Protein AF-A0A7S0EWQ9-F1 (afdb_monomer_lite)

Secondary structure (DSSP, 8-state):
------------------------------------------HHHHHHHHHHHHHHT-TTSS-TTSHHHHHHHHHHHHHH--SHHHHHHHHHHHHHTS--SHHHHHHHHHHHHHHHHHHHHHHHHSSS-S-HHHHH-HHHHHHHHHHHHHHHHHHSPP------

pLDDT: mean 76.69, std 22.32, range [34.28, 96.44]

Sequence (164 aa):
MKLYLLACLIASASSETATEPTTTQAKLESGAKITKKASSMPKASNKLRMEMLKWFCAEGSGHDEDRPCKTFSYMQKRLKATDADAKKKLEEEHKATMPTDEAGKKQLGAETREGFLKMYKSFCAQTPPPNPAVCSDESLKKVFERFNQMHQSANKPSPIAPVL

Organism: NCBI:txid33657

Structure (mmCIF, N/CA/C/O backbone):
data_AF-A0A7S0EWQ9-F1
#
_entry.id   AF-A0A7S0EWQ9-F1
#
loop_
_atom_site.group_PDB
_atom_site.id
_atom_site.type_symbol
_atom_site.label_atom_id
_atom_site.label_alt_id
_atom_site.label_comp_id
_atom_site.label_asym_id
_atom_site.label_entity_id
_atom_site.label_seq_id
_atom_site.pdbx_PDB_ins_code
_atom_site.Cartn_x
_atom_site.Cartn_y
_atom_site.Cartn_z
_atom_site.occupancy
_atom_site.B_iso_or_equiv
_atom_site.auth_seq_id
_atom_site.auth_comp_id
_atom_site.auth_asym_id
_atom_site.auth_atom_id
_atom_site.pdbx_PDB_model_num
ATOM 1 N N . MET A 1 1 ? -15.263 38.929 36.268 1.00 37.00 1 MET A N 1
ATOM 2 C CA . MET A 1 1 ? -14.854 38.934 37.691 1.00 37.00 1 MET A CA 1
ATOM 3 C C . MET A 1 1 ? -14.355 37.523 37.992 1.00 37.00 1 MET A C 1
ATOM 5 O O . MET A 1 1 ? -15.157 36.617 37.891 1.00 37.00 1 MET A O 1
ATOM 9 N N . LYS A 1 2 ? -13.062 37.198 37.866 1.00 40.16 2 LYS A N 1
ATOM 10 C CA . LYS A 1 2 ? -11.893 37.480 38.726 1.00 40.16 2 LYS A CA 1
ATOM 11 C C . LYS A 1 2 ? -11.997 36.834 40.122 1.00 40.16 2 LYS A C 1
ATOM 13 O O . LYS A 1 2 ? -12.907 37.168 40.863 1.00 40.16 2 LYS A O 1
ATOM 18 N N . LEU A 1 3 ? -10.969 36.021 40.412 1.00 40.53 3 LEU A N 1
ATOM 19 C CA . LEU A 1 3 ? -10.552 35.358 41.660 1.00 40.53 3 LEU A CA 1
ATOM 20 C C . LEU A 1 3 ? -11.228 34.030 42.024 1.00 40.53 3 LEU A C 1
ATOM 22 O O . LEU A 1 3 ? -12.336 34.040 42.525 1.00 40.53 3 LEU A O 1
ATOM 26 N N . TYR A 1 4 ? -10.486 32.922 41.884 1.00 47.06 4 TYR A N 1
ATOM 27 C CA . TYR A 1 4 ? -9.974 32.186 43.050 1.00 47.06 4 TYR A CA 1
ATOM 28 C C . TYR A 1 4 ? -8.555 31.665 42.756 1.00 47.06 4 TYR A C 1
ATOM 30 O O . TYR A 1 4 ? -8.329 30.839 41.876 1.00 47.06 4 TYR A O 1
ATOM 38 N N . LEU A 1 5 ? -7.605 32.257 43.480 1.00 45.28 5 LEU A N 1
ATOM 39 C CA . LEU A 1 5 ? -6.202 31.887 43.652 1.00 45.28 5 LEU A CA 1
ATOM 40 C C . LEU A 1 5 ? -6.116 30.949 44.863 1.00 45.28 5 LEU A C 1
ATOM 42 O O . LEU A 1 5 ? -6.577 31.343 45.929 1.00 45.28 5 LEU A O 1
ATOM 46 N N . LEU A 1 6 ? -5.497 29.777 44.722 1.00 52.97 6 LEU A N 1
ATOM 47 C CA . LEU A 1 6 ? -4.880 29.003 45.817 1.00 52.97 6 LEU A CA 1
ATOM 48 C C . LEU A 1 6 ? -4.050 27.884 45.151 1.00 52.97 6 LEU A C 1
ATOM 50 O O . LEU A 1 6 ? -4.614 26.953 44.595 1.00 52.97 6 LEU A O 1
ATOM 54 N N . ALA A 1 7 ? -2.750 28.030 44.882 1.00 45.44 7 ALA A N 1
ATOM 55 C CA . ALA A 1 7 ? -1.617 28.124 45.808 1.00 45.44 7 ALA A CA 1
ATOM 56 C C . ALA A 1 7 ? -1.510 26.913 46.754 1.00 45.44 7 ALA A C 1
ATOM 58 O O . ALA A 1 7 ? -1.918 26.989 47.904 1.00 45.44 7 ALA A O 1
ATOM 59 N N . CYS A 1 8 ? -0.882 25.833 46.279 1.00 42.62 8 CYS A N 1
ATOM 60 C CA . CYS A 1 8 ? -0.177 24.883 47.141 1.00 42.62 8 CYS A CA 1
ATOM 61 C C . CYS A 1 8 ? 1.216 24.617 46.561 1.00 42.62 8 CYS A C 1
ATOM 63 O O . CYS A 1 8 ? 1.414 23.795 45.670 1.00 42.62 8 CYS A O 1
ATOM 65 N N . LEU A 1 9 ? 2.164 25.391 47.090 1.00 42.19 9 LEU A N 1
ATOM 66 C CA . LEU A 1 9 ? 3.586 25.092 47.154 1.00 42.19 9 LEU A CA 1
ATOM 67 C C . LEU A 1 9 ? 3.803 23.712 47.782 1.00 42.19 9 LEU A C 1
ATOM 69 O O . LEU A 1 9 ? 3.338 23.476 48.894 1.00 42.19 9 LEU A O 1
ATOM 73 N N . ILE A 1 10 ? 4.610 22.868 47.143 1.00 53.81 10 ILE A N 1
ATOM 74 C CA . ILE A 1 10 ? 5.440 21.918 47.885 1.00 53.81 10 ILE A CA 1
ATOM 75 C C . ILE A 1 10 ? 6.861 22.038 47.346 1.00 53.81 10 ILE A C 1
ATOM 77 O O . ILE A 1 10 ? 7.212 21.511 46.293 1.00 53.81 10 ILE A O 1
ATOM 81 N N . ALA A 1 11 ? 7.649 22.826 48.071 1.00 41.09 11 ALA A N 1
ATOM 82 C CA . ALA A 1 11 ? 9.095 22.806 48.022 1.00 41.09 11 ALA A CA 1
ATOM 83 C C . ALA A 1 11 ? 9.583 21.506 48.678 1.00 41.09 11 ALA A C 1
ATOM 85 O O . ALA A 1 11 ? 9.082 21.108 49.729 1.00 41.09 11 ALA A O 1
ATOM 86 N N . SER A 1 12 ? 10.570 20.846 48.086 1.00 48.28 12 SER A N 1
ATOM 87 C CA . SER A 1 12 ? 11.406 19.874 48.791 1.00 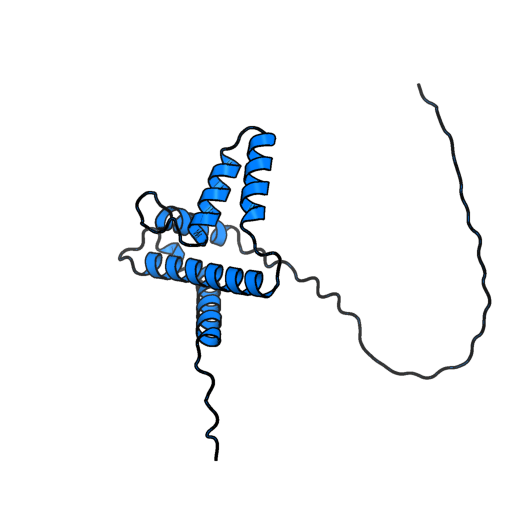48.28 12 SER A CA 1
ATOM 88 C C . SER A 1 12 ? 12.852 20.261 48.538 1.00 48.28 12 SER A C 1
ATOM 90 O O . SER A 1 12 ? 13.279 20.427 47.397 1.00 48.28 12 SER A O 1
ATOM 92 N N . ALA A 1 13 ? 13.517 20.544 49.651 1.00 44.41 13 ALA A N 1
ATOM 93 C CA . ALA A 1 13 ? 14.797 21.204 49.767 1.00 44.41 13 ALA A CA 1
ATOM 94 C C . ALA A 1 13 ? 15.983 20.270 49.481 1.00 44.41 13 ALA A C 1
ATOM 96 O O . ALA A 1 13 ? 15.879 19.046 49.538 1.00 44.41 13 ALA A O 1
ATOM 97 N N . SER A 1 14 ? 17.100 20.928 49.189 1.00 48.59 14 SER A N 1
ATOM 98 C CA . SER A 1 14 ? 18.434 20.443 48.859 1.00 48.59 14 SER A CA 1
ATOM 99 C C . SER A 1 14 ? 19.058 19.475 49.867 1.00 48.59 14 SER A C 1
ATOM 101 O O . SER A 1 14 ? 18.825 19.541 51.072 1.00 48.59 14 SER A O 1
ATOM 103 N N . SER A 1 15 ? 20.004 18.678 49.379 1.00 45.25 15 SER A N 1
ATOM 104 C CA . SER A 1 15 ? 21.225 18.373 50.126 1.00 45.25 15 SER A CA 1
ATOM 105 C C . SER A 1 15 ? 22.394 18.384 49.146 1.00 45.25 15 SER A C 1
ATOM 107 O O . SER A 1 15 ? 22.547 17.488 48.320 1.00 45.25 15 SER A O 1
ATOM 109 N N . GLU A 1 16 ? 23.165 19.465 49.212 1.00 46.16 16 GLU A N 1
ATOM 110 C CA . GLU A 1 16 ? 24.505 19.583 48.656 1.00 46.16 16 GLU A CA 1
ATOM 111 C C . GLU A 1 16 ? 25.474 18.940 49.652 1.00 46.16 16 GLU A C 1
ATOM 113 O O . GLU A 1 16 ? 25.492 19.330 50.817 1.00 46.16 16 GLU A O 1
ATOM 118 N N . THR A 1 17 ? 26.321 18.017 49.206 1.00 41.16 17 THR A N 1
ATOM 119 C CA . THR A 1 17 ? 27.652 17.847 49.797 1.00 41.16 17 THR A CA 1
ATOM 120 C C . THR A 1 17 ? 28.663 17.596 48.690 1.00 41.16 17 THR A C 1
ATOM 122 O O . THR A 1 17 ? 28.560 16.672 47.887 1.00 41.16 17 THR A O 1
ATOM 125 N N . ALA A 1 18 ? 29.627 18.509 48.645 1.00 40.69 18 ALA A N 1
ATOM 126 C CA . ALA A 1 18 ? 30.775 18.517 47.768 1.00 40.69 18 ALA A CA 1
ATOM 127 C C . ALA A 1 18 ? 31.766 17.404 48.130 1.00 40.69 18 ALA A C 1
ATOM 129 O O . ALA A 1 18 ? 32.033 17.156 49.306 1.00 40.69 18 ALA A O 1
ATOM 130 N N . THR A 1 19 ? 32.394 16.810 47.117 1.00 39.97 19 THR A N 1
ATOM 131 C CA . THR A 1 19 ? 33.782 16.334 47.204 1.00 39.97 19 THR A CA 1
ATOM 132 C C . THR A 1 19 ? 34.357 16.282 45.785 1.00 39.97 19 THR A C 1
ATOM 134 O O . THR A 1 19 ? 33.980 15.427 44.990 1.00 39.97 19 THR A O 1
ATOM 137 N N . GLU A 1 20 ? 35.246 17.217 45.442 1.00 43.00 20 GLU A N 1
ATOM 138 C CA . GLU A 1 20 ? 36.235 16.984 44.379 1.00 43.00 20 GLU A CA 1
ATOM 139 C C . GLU A 1 20 ? 37.254 15.948 44.886 1.00 43.00 20 GLU A C 1
ATOM 141 O O . GLU A 1 20 ? 37.561 15.932 46.083 1.00 43.00 20 GLU A O 1
ATOM 146 N N . PRO A 1 21 ? 37.780 15.072 44.012 1.00 43.69 21 PRO A N 1
ATOM 147 C CA . PRO A 1 21 ? 39.101 15.380 43.464 1.00 43.69 21 PRO A CA 1
ATOM 148 C C . PRO A 1 21 ? 39.314 14.971 41.991 1.00 43.69 21 PRO A C 1
ATOM 150 O O . PRO A 1 21 ? 38.901 13.909 41.537 1.00 43.69 21 PRO A O 1
ATOM 153 N N . THR A 1 22 ? 40.108 15.804 41.313 1.00 34.34 22 THR A N 1
ATOM 154 C CA . THR A 1 22 ? 41.184 15.425 40.379 1.00 34.34 22 THR A CA 1
ATOM 155 C C . THR A 1 22 ? 40.819 14.809 39.018 1.00 34.34 22 THR A C 1
ATOM 157 O O . THR A 1 22 ? 40.577 13.617 38.867 1.00 34.34 22 THR A O 1
ATOM 160 N N . THR A 1 23 ? 40.941 15.663 37.993 1.00 41.69 23 THR A N 1
ATOM 161 C CA . THR A 1 23 ? 41.616 15.443 36.697 1.00 41.69 23 THR A CA 1
ATOM 162 C C . THR A 1 23 ? 42.022 14.005 36.361 1.00 41.69 23 THR A C 1
ATOM 164 O O . THR A 1 23 ? 42.952 13.482 36.961 1.00 41.69 23 THR A O 1
ATOM 167 N N . THR A 1 24 ? 41.464 13.444 35.280 1.00 37.22 24 THR A N 1
ATOM 168 C CA . THR A 1 24 ? 42.217 12.951 34.103 1.00 37.22 24 THR A CA 1
ATOM 169 C C . THR A 1 24 ? 41.248 12.729 32.935 1.00 37.22 24 THR A C 1
ATOM 171 O O . THR A 1 24 ? 40.154 12.197 33.088 1.00 37.22 24 THR A O 1
ATOM 174 N N . GLN A 1 25 ? 41.658 13.191 31.756 1.00 42.59 25 GLN A N 1
ATOM 175 C CA . GLN A 1 25 ? 40.956 13.086 30.482 1.00 42.59 25 GLN A CA 1
ATOM 176 C C . GLN A 1 25 ? 40.800 11.633 29.998 1.00 42.59 25 GLN A C 1
ATOM 178 O O . GLN A 1 25 ? 41.780 10.899 29.936 1.00 42.59 25 GLN A O 1
ATOM 183 N N . ALA A 1 26 ? 39.607 11.288 29.512 1.00 39.50 26 ALA A N 1
ATOM 184 C CA . ALA A 1 26 ? 39.374 10.369 28.389 1.00 39.50 26 ALA A CA 1
ATOM 185 C C . ALA A 1 26 ? 37.927 10.597 27.908 1.00 39.50 26 ALA A C 1
ATOM 187 O O . ALA A 1 26 ? 36.969 10.271 28.596 1.00 39.50 26 ALA A O 1
ATOM 1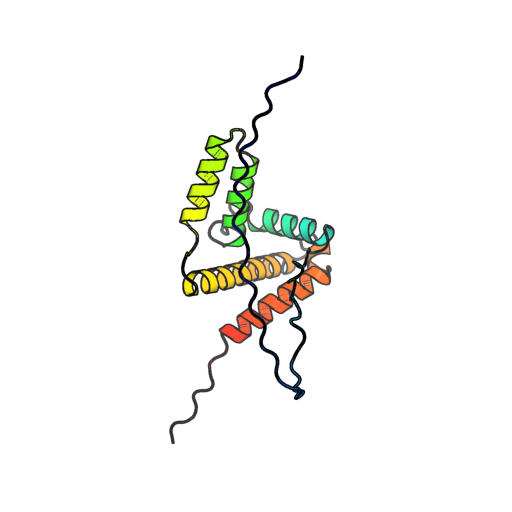88 N N . LYS A 1 27 ? 37.706 11.399 26.861 1.00 40.91 27 LYS A N 1
ATOM 189 C CA . LYS A 1 27 ? 37.483 10.910 25.490 1.00 40.91 27 LYS A CA 1
ATOM 190 C C . LYS A 1 27 ? 36.500 9.729 25.448 1.00 40.91 27 LYS A C 1
ATOM 192 O O . LYS A 1 27 ? 36.938 8.598 25.570 1.00 40.91 27 LYS A O 1
ATOM 197 N N . LEU A 1 28 ? 35.220 10.004 25.186 1.00 34.28 28 LEU A N 1
ATOM 198 C CA . LEU A 1 28 ? 34.446 9.358 24.117 1.00 34.28 28 LEU A CA 1
ATOM 199 C C . LEU A 1 28 ? 33.065 10.036 23.966 1.00 34.28 28 LEU A C 1
ATOM 201 O O . LEU A 1 28 ? 32.242 10.051 24.870 1.00 34.28 28 LEU A O 1
ATOM 205 N N . GLU A 1 29 ? 32.870 10.593 22.773 1.00 36.19 29 GLU A N 1
ATOM 206 C CA . GLU A 1 29 ? 31.652 10.471 21.965 1.00 36.19 29 GLU A CA 1
ATOM 207 C C . GLU A 1 29 ? 30.347 11.110 22.460 1.00 36.19 29 GLU A C 1
ATOM 209 O O . GLU A 1 29 ? 29.450 10.495 23.026 1.00 36.19 29 GLU A O 1
ATOM 214 N N . SER A 1 30 ? 30.233 12.387 22.079 1.00 37.06 30 SER A N 1
ATOM 215 C CA . SER A 1 30 ? 29.070 13.005 21.429 1.00 37.06 30 SER A CA 1
ATOM 216 C C . SER A 1 30 ? 27.905 12.040 21.173 1.00 37.06 30 SER A C 1
ATOM 218 O O . SER A 1 30 ? 27.857 11.329 20.166 1.00 37.06 30 SER A O 1
ATOM 220 N N . GLY A 1 31 ? 26.931 12.062 22.084 1.00 37.91 31 GLY A N 1
ATOM 221 C CA . GLY A 1 31 ? 25.617 11.467 21.895 1.00 37.91 31 GLY A CA 1
ATOM 222 C C . GLY A 1 31 ? 24.877 12.183 20.772 1.00 37.91 31 GLY A C 1
ATOM 223 O O . GLY A 1 31 ? 24.044 13.061 21.009 1.00 37.91 31 GLY A O 1
ATOM 224 N N . ALA A 1 32 ? 25.173 11.802 19.531 1.00 37.22 32 ALA A N 1
ATOM 225 C CA . ALA A 1 32 ? 24.362 12.145 18.383 1.00 37.22 32 ALA A CA 1
ATOM 226 C C . ALA A 1 32 ? 22.977 11.520 18.592 1.00 37.22 32 ALA A C 1
ATOM 228 O O . ALA A 1 32 ? 22.751 10.339 18.324 1.00 37.22 32 ALA A O 1
ATOM 229 N N . LYS A 1 33 ? 22.024 12.329 19.070 1.00 39.75 33 LYS A N 1
ATOM 230 C CA . LYS A 1 33 ? 20.597 12.076 18.877 1.00 39.75 33 LYS A CA 1
ATOM 231 C C . LYS A 1 33 ? 20.389 11.893 17.378 1.00 39.75 33 LYS A C 1
ATOM 233 O O . LYS A 1 33 ? 20.246 12.863 16.638 1.00 39.75 33 LYS A O 1
ATOM 238 N N . ILE A 1 34 ? 20.351 10.642 16.925 1.00 41.88 34 ILE A N 1
ATOM 239 C CA . ILE A 1 34 ? 19.801 10.295 15.622 1.00 41.88 34 ILE A CA 1
ATOM 240 C C . ILE A 1 34 ? 18.299 10.555 15.736 1.00 41.88 34 ILE A C 1
ATOM 242 O O . ILE A 1 34 ? 17.494 9.656 15.978 1.00 41.88 34 ILE A O 1
ATOM 246 N N . THR A 1 35 ? 17.899 11.813 15.566 1.00 36.78 35 THR A N 1
ATOM 247 C CA . THR A 1 35 ? 16.577 12.133 15.045 1.00 36.78 35 THR A CA 1
ATOM 248 C C . THR A 1 35 ? 16.501 11.445 13.694 1.00 36.78 35 THR A C 1
ATOM 250 O O . THR A 1 35 ? 16.981 11.972 12.690 1.00 36.78 35 THR A O 1
ATOM 253 N N . LYS A 1 36 ? 15.952 10.224 13.672 1.00 43.09 36 LYS A N 1
ATOM 254 C CA . LYS A 1 36 ? 15.500 9.563 12.451 1.00 43.09 36 LYS A CA 1
ATOM 255 C C . LYS A 1 36 ? 14.456 10.494 11.849 1.00 43.09 36 LYS A C 1
ATOM 257 O O . LYS A 1 36 ? 13.281 10.432 12.195 1.00 43.09 36 LYS A O 1
ATOM 262 N N . LYS A 1 37 ? 14.909 11.426 11.011 1.00 40.66 37 LYS A N 1
ATOM 263 C CA . LYS A 1 37 ? 14.053 12.296 10.219 1.00 40.66 37 LYS A CA 1
ATOM 264 C C . LYS A 1 37 ? 13.217 11.338 9.382 1.00 40.66 37 LYS A C 1
ATOM 266 O O . LYS A 1 37 ? 13.756 10.674 8.497 1.00 40.66 37 LYS A O 1
ATOM 271 N N . ALA A 1 38 ? 11.943 11.177 9.741 1.00 42.97 38 ALA A N 1
ATOM 272 C CA . ALA A 1 38 ? 11.002 10.418 8.939 1.00 42.97 38 ALA A CA 1
ATOM 273 C C . ALA A 1 38 ? 11.136 10.963 7.517 1.00 42.97 38 ALA A C 1
ATOM 275 O O . ALA A 1 38 ? 10.972 12.166 7.294 1.00 42.97 38 ALA A O 1
ATOM 276 N N . SER A 1 39 ? 11.576 10.118 6.589 1.00 43.72 39 SER A N 1
ATOM 277 C CA . SER A 1 39 ? 11.791 10.505 5.201 1.00 43.72 39 SER A CA 1
ATOM 278 C C . SER A 1 39 ? 10.413 10.756 4.601 1.00 43.72 39 SER A C 1
ATOM 280 O O . SER A 1 39 ? 9.765 9.859 4.074 1.00 43.72 39 SER A O 1
ATOM 282 N N . SER A 1 40 ? 9.929 11.985 4.769 1.00 48.44 40 SER A N 1
ATOM 283 C CA . SER A 1 40 ? 8.744 12.493 4.098 1.00 48.44 40 SER A CA 1
ATOM 284 C C . SER A 1 40 ? 9.033 12.439 2.607 1.00 48.44 40 SER A C 1
ATOM 286 O O . SER A 1 40 ? 9.865 13.192 2.096 1.00 48.44 40 SER A O 1
ATOM 288 N N . MET A 1 41 ? 8.426 11.477 1.919 1.00 54.72 41 MET A N 1
ATOM 289 C CA . MET A 1 41 ? 8.567 11.390 0.477 1.00 54.72 41 MET A CA 1
ATOM 290 C C . MET A 1 41 ? 7.850 12.561 -0.197 1.00 54.72 41 MET A C 1
ATOM 292 O O . MET A 1 41 ? 6.824 13.023 0.313 1.00 54.72 41 MET A O 1
ATOM 296 N N . PRO A 1 42 ? 8.359 13.046 -1.346 1.00 60.22 42 PRO A N 1
ATOM 297 C CA . PRO A 1 42 ? 7.760 14.170 -2.054 1.00 60.22 42 PRO A CA 1
ATOM 298 C C . PRO A 1 42 ? 6.262 13.952 -2.298 1.00 60.22 42 PRO A C 1
ATOM 300 O O . PRO A 1 42 ? 5.850 12.856 -2.685 1.00 60.22 42 PRO A O 1
ATOM 303 N N . LYS A 1 43 ? 5.443 14.998 -2.124 1.00 63.62 43 LYS A N 1
ATOM 304 C CA . LYS A 1 43 ? 3.975 14.940 -2.296 1.00 63.62 43 LYS A CA 1
ATOM 305 C C . LYS A 1 43 ? 3.553 14.349 -3.653 1.00 63.62 43 LYS A C 1
ATOM 307 O O . LYS A 1 43 ? 2.578 13.604 -3.708 1.00 63.62 43 LYS A O 1
ATOM 312 N N . ALA A 1 44 ? 4.316 14.615 -4.718 1.00 60.03 44 ALA A N 1
ATOM 313 C CA . ALA A 1 44 ? 4.093 14.050 -6.053 1.00 60.03 44 ALA A CA 1
ATOM 314 C C . ALA A 1 44 ? 4.158 12.509 -6.061 1.00 60.03 44 ALA A C 1
ATOM 316 O O . ALA A 1 44 ? 3.271 11.855 -6.606 1.00 60.03 44 ALA A O 1
ATOM 317 N N . SER A 1 45 ? 5.126 11.921 -5.350 1.00 77.44 45 SER A N 1
ATOM 318 C CA . SER A 1 45 ? 5.261 10.462 -5.234 1.00 77.44 45 SER A CA 1
ATOM 319 C C . SER A 1 45 ? 4.085 9.820 -4.487 1.00 77.44 45 SER A C 1
ATOM 321 O O . SER A 1 45 ? 3.728 8.676 -4.758 1.00 77.44 45 SER A O 1
ATOM 323 N N . ASN A 1 46 ? 3.431 10.555 -3.579 1.00 84.25 46 ASN A N 1
ATOM 324 C CA . ASN A 1 46 ? 2.240 10.062 -2.888 1.00 84.25 46 ASN A CA 1
ATOM 325 C C . ASN A 1 46 ? 1.031 10.001 -3.826 1.00 84.25 46 ASN A C 1
ATOM 327 O O . ASN A 1 46 ? 0.292 9.023 -3.769 1.00 84.25 46 ASN A O 1
ATOM 331 N N . LYS A 1 47 ? 0.852 10.979 -4.727 1.00 89.94 47 LYS A N 1
ATOM 332 C CA . LYS A 1 47 ? -0.214 10.923 -5.745 1.00 89.94 47 LYS A CA 1
ATOM 333 C C . LYS A 1 47 ? -0.053 9.691 -6.637 1.00 89.94 47 LYS A C 1
ATOM 335 O O . LYS A 1 47 ? -0.995 8.918 -6.774 1.00 89.94 47 LYS A O 1
ATOM 340 N N . LEU A 1 48 ? 1.155 9.475 -7.154 1.00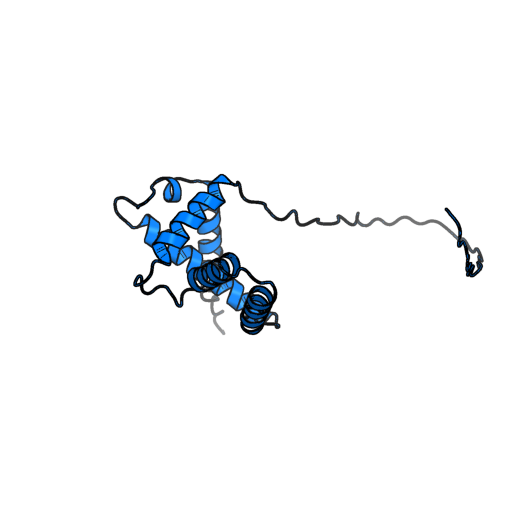 91.94 48 LEU A N 1
ATOM 341 C CA . LEU A 1 48 ? 1.475 8.331 -8.011 1.00 91.94 48 LEU A CA 1
ATOM 342 C C . LEU A 1 48 ? 1.268 6.986 -7.288 1.00 91.94 48 LEU A C 1
ATOM 344 O O . LEU A 1 48 ? 0.681 6.066 -7.851 1.00 91.94 48 LEU A O 1
ATOM 348 N N . ARG A 1 49 ? 1.645 6.877 -6.004 1.00 90.75 49 ARG A N 1
ATOM 349 C CA . ARG A 1 49 ? 1.331 5.683 -5.191 1.00 90.75 49 ARG A CA 1
ATOM 350 C C . ARG A 1 49 ? -0.162 5.428 -5.052 1.00 90.75 49 ARG A C 1
ATOM 352 O O . ARG A 1 49 ? -0.582 4.277 -5.107 1.00 90.75 49 ARG A O 1
ATOM 359 N N . MET A 1 50 ? -0.953 6.476 -4.841 1.00 92.12 50 MET A N 1
ATOM 360 C CA . MET A 1 50 ? -2.401 6.335 -4.704 1.00 92.12 50 MET A CA 1
ATOM 361 C C . MET A 1 50 ? -3.061 5.908 -6.015 1.00 92.12 50 MET A C 1
ATOM 363 O O . MET A 1 50 ? -4.041 5.173 -5.978 1.00 92.12 50 MET A O 1
ATOM 367 N N . GLU A 1 51 ? -2.539 6.338 -7.162 1.00 93.31 51 GLU A N 1
ATOM 368 C CA . GLU A 1 51 ? -3.012 5.884 -8.475 1.00 93.31 51 GLU A CA 1
ATOM 369 C C . GLU A 1 51 ? -2.722 4.397 -8.690 1.00 93.31 51 GLU A C 1
ATOM 371 O O . GLU A 1 51 ? -3.632 3.659 -9.065 1.00 93.31 51 GLU A O 1
ATOM 376 N N . MET A 1 52 ? -1.515 3.934 -8.347 1.00 94.12 52 MET A N 1
ATOM 377 C CA . MET A 1 52 ? -1.215 2.500 -8.359 1.00 94.12 52 MET A CA 1
ATOM 378 C C . MET A 1 52 ? -2.141 1.710 -7.437 1.00 94.12 52 MET A C 1
ATOM 380 O O . MET A 1 52 ? -2.675 0.690 -7.854 1.00 94.12 52 MET A O 1
ATOM 384 N N . LEU A 1 53 ? -2.358 2.185 -6.203 1.00 94.94 53 LEU A N 1
ATOM 385 C CA . LEU A 1 53 ? -3.235 1.518 -5.236 1.00 94.94 53 LEU A CA 1
ATOM 386 C C . LEU A 1 53 ? -4.672 1.427 -5.743 1.00 94.94 53 LEU A C 1
ATOM 388 O O . LEU A 1 53 ? -5.288 0.376 -5.630 1.00 94.94 53 LEU A O 1
ATOM 392 N N . LYS A 1 54 ? -5.204 2.505 -6.324 1.00 94.38 54 LYS A N 1
ATOM 393 C CA . LYS A 1 54 ? -6.554 2.506 -6.902 1.00 94.38 54 LYS A CA 1
ATOM 394 C C . LYS A 1 54 ? -6.691 1.514 -8.052 1.00 94.38 54 LYS A C 1
ATOM 396 O O . LYS A 1 54 ? -7.729 0.878 -8.154 1.00 94.38 54 LYS A O 1
ATOM 401 N N . TRP A 1 55 ? -5.672 1.407 -8.903 1.00 95.00 55 TRP A N 1
ATOM 402 C CA . TRP A 1 55 ? -5.677 0.464 -10.019 1.00 95.00 55 TRP A CA 1
ATOM 403 C C . TRP A 1 55 ? -5.546 -0.986 -9.536 1.00 95.00 55 TRP A C 1
ATOM 405 O O . TRP A 1 55 ? -6.337 -1.841 -9.913 1.00 95.00 55 TRP A O 1
ATOM 415 N N . PHE A 1 56 ? -4.573 -1.253 -8.665 1.00 95.81 56 PHE A N 1
ATOM 416 C CA . PHE A 1 56 ? -4.254 -2.600 -8.197 1.00 95.81 56 PHE A CA 1
ATOM 417 C C . PHE A 1 56 ? -5.334 -3.164 -7.272 1.00 95.81 56 PHE A C 1
ATOM 419 O O . PHE A 1 56 ? -5.677 -4.335 -7.363 1.00 95.81 56 PHE A O 1
ATOM 426 N N . CYS A 1 57 ? -5.910 -2.321 -6.416 1.00 96.44 57 CYS A N 1
ATOM 427 C CA . CYS A 1 57 ? -6.944 -2.692 -5.452 1.00 96.44 57 CYS A CA 1
ATOM 428 C C . CYS A 1 57 ? -8.356 -2.341 -5.936 1.00 96.44 57 CYS A C 1
ATOM 430 O O . CYS A 1 57 ? -9.234 -2.061 -5.117 1.00 96.44 57 CYS A O 1
ATOM 432 N N . ALA A 1 58 ? -8.556 -2.256 -7.254 1.00 94.31 58 ALA A N 1
ATOM 433 C CA . ALA A 1 58 ? -9.885 -2.111 -7.826 1.00 94.31 58 ALA A CA 1
ATOM 434 C C . ALA A 1 58 ? -10.739 -3.345 -7.492 1.00 94.31 58 ALA A C 1
ATOM 436 O O . ALA A 1 58 ? -10.230 -4.461 -7.426 1.00 94.31 58 ALA A O 1
ATOM 437 N N . GLU A 1 59 ? -12.039 -3.147 -7.291 1.00 86.31 59 GLU A N 1
ATOM 438 C CA . GLU A 1 59 ? -12.964 -4.252 -7.036 1.00 86.31 59 GLU A CA 1
ATOM 439 C C . GLU A 1 59 ? -12.914 -5.270 -8.186 1.00 86.31 59 GLU A C 1
ATOM 441 O O . GLU A 1 59 ? -12.940 -4.895 -9.359 1.00 86.31 59 GLU A O 1
ATOM 446 N N . GLY A 1 60 ? -12.795 -6.557 -7.848 1.00 85.81 60 GLY A N 1
ATOM 447 C CA . GLY A 1 60 ? -12.667 -7.633 -8.834 1.00 85.81 60 GLY A CA 1
ATOM 448 C C . GLY A 1 60 ? -11.261 -7.813 -9.420 1.00 85.81 60 GLY A C 1
ATOM 449 O O . GLY A 1 60 ? -11.089 -8.654 -10.300 1.00 85.81 60 GLY A O 1
ATOM 450 N N . SER A 1 61 ? -10.244 -7.087 -8.936 1.00 89.00 61 SER A N 1
ATOM 451 C CA . SER A 1 61 ? -8.854 -7.282 -9.379 1.00 89.00 61 SER A CA 1
ATOM 452 C C . SER A 1 61 ? -8.211 -8.571 -8.851 1.00 89.00 61 SER A C 1
ATOM 454 O O . SER A 1 61 ? -7.155 -8.972 -9.337 1.00 89.00 61 SER A O 1
ATOM 456 N N . GLY A 1 62 ? -8.821 -9.217 -7.849 1.00 92.38 62 GLY A N 1
ATOM 457 C CA . GLY A 1 62 ? -8.280 -10.411 -7.191 1.00 92.38 62 GLY A CA 1
ATOM 458 C C . GLY A 1 62 ? -7.124 -10.120 -6.225 1.00 92.38 62 GLY A C 1
ATOM 459 O O . GLY A 1 62 ? -6.457 -11.048 -5.770 1.00 92.38 62 GLY A O 1
ATOM 460 N N . HIS A 1 63 ? -6.877 -8.845 -5.907 1.00 93.50 63 HIS A N 1
ATOM 461 C CA . HIS A 1 63 ? -5.795 -8.402 -5.022 1.00 93.50 63 HIS A CA 1
ATOM 462 C C . HIS A 1 63 ? -6.269 -8.016 -3.614 1.00 93.50 63 HIS A C 1
ATOM 464 O O . HIS A 1 63 ? -5.485 -7.479 -2.835 1.00 93.50 63 HIS A O 1
ATOM 470 N N . ASP A 1 64 ? -7.524 -8.289 -3.249 1.00 91.75 64 ASP A N 1
ATOM 471 C CA . ASP A 1 64 ? -8.119 -7.874 -1.967 1.00 91.75 64 ASP A CA 1
ATOM 472 C C . ASP A 1 64 ? -7.331 -8.372 -0.747 1.00 91.75 64 ASP A C 1
ATOM 474 O O . ASP A 1 64 ? -7.200 -7.672 0.263 1.00 91.75 64 ASP A O 1
ATOM 478 N N . GLU A 1 65 ? -6.737 -9.560 -0.878 1.00 91.69 65 GLU A N 1
ATOM 479 C CA . GLU A 1 65 ? -5.943 -10.181 0.174 1.00 91.69 65 GLU A CA 1
ATOM 480 C C . GLU A 1 65 ? -4.497 -9.667 0.244 1.00 91.69 65 GLU A C 1
ATOM 482 O O . GLU A 1 65 ? -3.832 -9.833 1.275 1.00 91.69 65 GLU A O 1
ATOM 487 N N . ASP A 1 66 ? -4.019 -8.990 -0.806 1.00 92.88 66 ASP A N 1
ATOM 488 C CA . ASP A 1 66 ? -2.684 -8.406 -0.830 1.00 92.88 66 ASP A CA 1
ATOM 489 C C . ASP A 1 66 ? -2.595 -7.267 0.203 1.00 92.88 66 ASP A C 1
ATOM 491 O O . ASP A 1 66 ? -3.465 -6.398 0.339 1.00 92.88 66 ASP A O 1
ATOM 495 N N . ARG A 1 67 ? -1.482 -7.229 0.941 1.00 92.50 67 ARG A N 1
ATOM 496 C CA . ARG A 1 67 ? -1.252 -6.257 2.020 1.00 92.50 67 ARG A CA 1
ATOM 497 C C . ARG A 1 67 ? -1.494 -4.776 1.652 1.00 92.50 67 ARG A C 1
ATOM 499 O O . ARG A 1 67 ? -2.110 -4.076 2.471 1.00 92.50 67 ARG A O 1
ATOM 506 N N . PRO A 1 68 ? -1.045 -4.251 0.487 1.00 93.38 68 PRO A N 1
ATOM 507 C CA . PRO A 1 68 ? -1.380 -2.886 0.071 1.00 93.38 68 PRO A CA 1
ATOM 508 C C . PRO A 1 68 ? -2.895 -2.644 -0.029 1.00 93.38 68 PRO A C 1
ATOM 510 O O . PRO A 1 68 ? -3.356 -1.571 0.368 1.00 93.38 68 PRO A O 1
ATOM 513 N N . CYS A 1 69 ? -3.678 -3.640 -0.454 1.00 95.12 69 CYS A N 1
ATOM 514 C CA . CYS A 1 69 ? -5.126 -3.525 -0.624 1.00 95.12 69 CYS A CA 1
ATOM 515 C C . CYS A 1 69 ? -5.899 -3.626 0.686 1.00 95.12 69 CYS A C 1
ATOM 517 O O . CYS A 1 69 ? -6.787 -2.803 0.917 1.00 95.12 69 CYS A O 1
ATOM 519 N N . LYS A 1 70 ? -5.485 -4.494 1.619 1.00 93.75 70 LYS A N 1
ATOM 520 C CA . LYS A 1 70 ? -6.031 -4.493 2.993 1.00 93.75 70 LYS A CA 1
ATOM 521 C C . LYS A 1 70 ? -5.884 -3.126 3.663 1.00 93.75 70 LYS A C 1
ATOM 523 O O . LYS A 1 70 ? -6.831 -2.596 4.246 1.00 93.75 70 LYS A O 1
ATOM 528 N N . THR A 1 71 ? -4.701 -2.522 3.530 1.00 92.56 71 THR A N 1
ATOM 529 C CA . THR A 1 71 ? -4.408 -1.198 4.104 1.00 92.56 71 THR A CA 1
ATOM 530 C C . THR A 1 71 ? -5.221 -0.100 3.417 1.00 92.56 71 THR A C 1
ATOM 532 O O . THR A 1 71 ? -5.779 0.774 4.084 1.00 92.56 71 THR A O 1
ATOM 535 N N . PHE A 1 72 ? -5.323 -0.149 2.089 1.00 94.25 72 PHE A N 1
ATOM 536 C CA . PHE A 1 72 ? -6.094 0.812 1.307 1.00 94.25 72 PHE A CA 1
ATOM 537 C C . PHE A 1 72 ? -7.598 0.738 1.608 1.00 94.25 72 PHE A C 1
ATOM 539 O O . PHE A 1 72 ? -8.219 1.774 1.844 1.00 94.25 72 PHE A O 1
ATOM 546 N N . SER A 1 73 ? -8.164 -0.468 1.691 1.00 93.50 73 SER A N 1
ATOM 547 C CA . SER A 1 73 ? -9.566 -0.701 2.059 1.00 93.50 73 SER A CA 1
ATOM 548 C C . SER A 1 73 ? -9.875 -0.154 3.453 1.00 93.50 73 SER A C 1
ATOM 550 O O . SER A 1 73 ? -10.836 0.598 3.630 1.00 93.50 73 SER A O 1
ATOM 552 N N . TYR A 1 74 ? -9.011 -0.431 4.435 1.00 93.75 74 TYR A N 1
ATOM 553 C CA . TYR A 1 74 ? -9.128 0.150 5.773 1.00 93.75 74 TYR A CA 1
ATOM 554 C C . TYR A 1 74 ? -9.108 1.688 5.744 1.00 93.75 74 TYR A C 1
ATOM 556 O O . TYR A 1 74 ? -9.990 2.329 6.321 1.00 93.75 74 TYR A O 1
ATOM 564 N N . MET A 1 75 ? -8.154 2.295 5.027 1.00 91.75 75 MET A N 1
ATOM 565 C CA . MET A 1 75 ? -8.075 3.754 4.888 1.00 91.75 75 MET A CA 1
ATOM 566 C C . MET A 1 75 ? -9.346 4.332 4.260 1.00 91.75 75 MET A C 1
ATOM 568 O O . MET A 1 75 ? -9.855 5.341 4.744 1.00 91.75 75 MET A O 1
ATOM 572 N N . GLN A 1 76 ? -9.895 3.689 3.227 1.00 92.81 76 GLN A N 1
ATOM 573 C CA . GLN A 1 76 ? -11.149 4.121 2.615 1.00 92.81 76 GLN A CA 1
ATOM 574 C C . GLN A 1 76 ? -12.330 4.029 3.583 1.00 92.81 76 GLN A C 1
ATOM 576 O O . GLN A 1 76 ? -13.091 4.988 3.690 1.00 92.81 76 GLN A O 1
ATOM 581 N N . LYS A 1 77 ? -12.480 2.911 4.305 1.00 93.62 77 LYS A N 1
ATOM 582 C CA . LYS A 1 77 ? -13.546 2.732 5.306 1.00 93.62 77 LYS A CA 1
ATOM 583 C C . LYS A 1 77 ? -13.462 3.804 6.392 1.00 93.62 77 LYS A C 1
ATOM 585 O O . LYS A 1 77 ? -14.460 4.449 6.696 1.00 93.62 77 LYS A O 1
ATOM 590 N N . ARG A 1 78 ? -12.256 4.071 6.899 1.00 92.81 78 ARG A N 1
ATOM 591 C CA . ARG A 1 78 ? -12.013 5.098 7.922 1.00 92.81 78 ARG A CA 1
ATOM 592 C C . ARG A 1 78 ? -12.297 6.519 7.428 1.00 92.81 78 ARG A C 1
ATOM 594 O O . ARG A 1 78 ? -12.779 7.339 8.204 1.00 92.81 78 ARG A O 1
ATOM 601 N N . LEU A 1 79 ? -12.003 6.821 6.161 1.00 91.62 79 LEU A N 1
ATOM 602 C CA . LEU A 1 79 ? -12.326 8.115 5.547 1.00 91.62 79 LEU A CA 1
ATOM 603 C C . LEU A 1 79 ? -13.831 8.290 5.302 1.00 91.62 79 LEU A C 1
ATOM 605 O O . LEU A 1 79 ? -14.325 9.407 5.411 1.00 91.62 79 LEU A O 1
ATOM 609 N N . LYS A 1 80 ? -14.543 7.205 4.976 1.00 93.62 80 LYS A N 1
ATOM 610 C CA . LYS A 1 80 ? -15.997 7.204 4.747 1.00 93.62 80 LYS A CA 1
ATOM 611 C C . LYS A 1 80 ? -16.811 7.239 6.044 1.00 93.62 80 LYS A C 1
ATOM 613 O O . LYS A 1 80 ? -17.943 7.705 6.017 1.00 93.62 80 LYS A O 1
ATOM 618 N N . ALA A 1 81 ? -16.260 6.759 7.159 1.00 93.50 81 ALA A N 1
ATOM 619 C CA . ALA A 1 81 ? -16.913 6.833 8.461 1.00 93.50 81 ALA A CA 1
ATOM 620 C C . ALA A 1 81 ? -17.128 8.301 8.878 1.00 93.50 81 ALA A C 1
ATOM 622 O O . ALA A 1 81 ? -16.188 9.102 8.880 1.00 93.50 81 ALA A O 1
ATOM 623 N N . THR A 1 82 ? -18.363 8.660 9.222 1.00 89.69 82 THR A N 1
ATOM 624 C CA . THR A 1 82 ? -18.760 10.040 9.549 1.00 89.69 82 THR A CA 1
ATOM 625 C C . THR A 1 82 ? -18.759 10.318 11.048 1.00 89.69 82 THR A C 1
ATOM 627 O O . THR A 1 82 ? -18.456 11.436 11.459 1.00 89.69 82 THR A O 1
ATOM 630 N N . ASP A 1 83 ? -19.034 9.307 11.866 1.00 93.06 83 ASP A N 1
ATOM 631 C CA . ASP A 1 83 ? -19.093 9.389 13.323 1.00 93.06 83 ASP A CA 1
ATOM 632 C C . ASP A 1 83 ? -17.805 8.876 13.997 1.00 93.06 83 ASP A C 1
ATOM 634 O O . ASP A 1 83 ? -17.009 8.119 13.427 1.00 93.06 83 ASP A O 1
ATOM 638 N N . ALA A 1 84 ? -17.563 9.361 15.217 1.00 93.25 84 ALA A N 1
ATOM 639 C CA . ALA A 1 84 ? -16.348 9.063 15.971 1.00 93.25 84 ALA A CA 1
ATOM 640 C C . ALA A 1 84 ? -16.298 7.600 16.441 1.00 93.25 84 ALA A C 1
ATOM 642 O O . ALA A 1 84 ? -15.221 7.000 16.432 1.00 93.25 84 ALA A O 1
ATOM 643 N N . ASP A 1 85 ? -17.446 7.018 16.790 1.00 94.00 85 ASP A N 1
ATOM 644 C CA . ASP A 1 85 ? -17.541 5.639 17.268 1.00 94.00 85 ASP A CA 1
ATOM 645 C C . ASP A 1 85 ? -17.231 4.629 16.157 1.00 94.00 85 ASP A C 1
ATOM 647 O O . ASP A 1 85 ? -16.432 3.713 16.368 1.00 94.00 85 ASP A O 1
ATOM 651 N N . ALA A 1 86 ? -17.738 4.832 14.937 1.00 93.31 86 ALA A N 1
ATOM 652 C CA . ALA A 1 86 ? -17.390 4.006 13.782 1.00 93.31 86 ALA A CA 1
ATOM 653 C C . ALA A 1 86 ? -15.897 4.095 13.434 1.00 93.31 86 ALA A C 1
ATOM 655 O O . ALA A 1 86 ? -15.266 3.075 13.143 1.00 93.31 86 ALA A O 1
ATOM 656 N N . LYS A 1 87 ? -15.295 5.293 13.500 1.00 93.94 87 LYS A N 1
ATOM 657 C CA . LYS A 1 87 ? -13.841 5.449 13.303 1.00 93.94 87 LYS A CA 1
ATOM 658 C C . LYS A 1 87 ? -13.046 4.711 14.371 1.00 93.94 87 LYS A C 1
ATOM 660 O O . LYS A 1 87 ? -12.083 4.025 14.029 1.00 93.94 87 LYS A O 1
ATOM 665 N N . LYS A 1 88 ? -13.451 4.831 15.636 1.00 94.94 88 LYS A N 1
ATOM 666 C CA . LYS A 1 88 ? -12.809 4.144 16.759 1.00 94.94 88 LYS A CA 1
ATOM 667 C C . LYS A 1 88 ? -12.893 2.627 16.594 1.00 94.94 88 LYS A C 1
ATOM 669 O O . LYS A 1 88 ? -11.867 1.961 16.694 1.00 94.94 88 LYS A O 1
ATOM 674 N N . LYS A 1 89 ? -14.070 2.100 16.245 1.00 94.75 89 LYS A N 1
ATOM 675 C CA . LYS A 1 89 ? -14.272 0.672 15.976 1.00 94.75 89 LYS A CA 1
ATOM 676 C C . LYS A 1 89 ? -13.360 0.169 14.853 1.00 94.75 89 LYS A C 1
ATOM 678 O O . LYS A 1 89 ? -12.679 -0.833 15.030 1.00 94.75 89 LYS A O 1
ATOM 683 N N . LEU A 1 90 ? -13.276 0.894 13.734 1.00 95.00 90 LEU A N 1
ATOM 684 C CA . LEU A 1 90 ? -12.368 0.543 12.634 1.00 95.00 90 LEU A CA 1
ATOM 685 C C . LEU A 1 90 ? -10.895 0.553 13.072 1.00 95.00 90 LEU A C 1
ATOM 687 O O . LEU A 1 90 ? -10.121 -0.308 12.655 1.00 95.00 90 LEU A O 1
ATOM 691 N N . GLU A 1 91 ? -10.487 1.522 13.895 1.00 94.12 91 GLU A N 1
ATOM 692 C CA . GLU A 1 91 ? -9.123 1.590 14.429 1.00 94.12 91 GLU A CA 1
ATOM 693 C C . GLU A 1 91 ? -8.811 0.419 15.370 1.00 94.12 91 GLU A C 1
ATOM 695 O O . GLU A 1 91 ? -7.703 -0.118 15.322 1.00 94.12 91 GLU A O 1
ATOM 700 N N . GLU A 1 92 ? -9.765 0.003 16.201 1.00 95.75 92 GLU A N 1
ATOM 701 C CA . GLU A 1 92 ? -9.638 -1.158 17.089 1.00 95.75 92 GLU A CA 1
ATOM 702 C C . GLU A 1 92 ? -9.577 -2.474 16.302 1.00 95.75 92 GLU A C 1
ATOM 704 O O . GLU A 1 92 ? -8.656 -3.264 16.519 1.00 95.75 92 GLU A O 1
ATOM 709 N N . GLU A 1 93 ? -10.469 -2.669 15.327 1.00 94.00 93 GLU A N 1
ATOM 710 C CA . GLU A 1 93 ? -10.445 -3.819 14.410 1.00 94.00 93 GLU A CA 1
ATOM 711 C C . GLU A 1 93 ? -9.108 -3.904 13.663 1.00 94.00 93 GLU A C 1
ATOM 713 O O . GLU A 1 93 ? -8.491 -4.966 13.583 1.00 94.00 93 GLU A O 1
ATOM 718 N N . HIS A 1 94 ? -8.602 -2.775 13.161 1.00 93.19 94 HIS A N 1
ATOM 719 C CA . HIS A 1 94 ? -7.314 -2.742 12.478 1.00 93.19 94 HIS A CA 1
ATOM 720 C C . HIS A 1 94 ? -6.154 -3.087 13.416 1.00 93.19 94 HIS A C 1
ATOM 722 O O . HIS A 1 94 ? -5.290 -3.886 13.047 1.00 93.19 94 HIS A O 1
ATOM 728 N N . LYS A 1 95 ? -6.139 -2.525 14.632 1.00 93.00 95 LYS A N 1
ATOM 729 C CA . LYS A 1 95 ? -5.121 -2.826 15.650 1.00 93.00 95 LYS A CA 1
ATOM 730 C C . LYS A 1 95 ? -5.121 -4.302 16.038 1.00 93.00 95 LYS A C 1
ATOM 732 O O . LYS A 1 95 ? -4.040 -4.858 16.196 1.00 93.00 95 LYS A O 1
ATOM 737 N N . ALA A 1 96 ? -6.288 -4.940 16.123 1.00 94.25 96 ALA A N 1
ATOM 738 C CA . ALA A 1 96 ? -6.399 -6.364 16.438 1.00 94.25 96 ALA A CA 1
ATOM 739 C C . ALA A 1 96 ? -5.729 -7.272 15.386 1.00 94.25 96 ALA A C 1
ATOM 741 O O . ALA A 1 96 ? -5.303 -8.374 15.711 1.00 94.25 96 ALA A O 1
ATOM 742 N N . THR A 1 97 ? -5.582 -6.803 14.140 1.00 89.88 97 THR A N 1
ATOM 743 C CA . THR A 1 97 ? -4.874 -7.541 13.073 1.00 89.88 97 THR A CA 1
ATOM 744 C C . THR A 1 97 ? -3.362 -7.307 13.046 1.00 89.88 97 THR A C 1
ATOM 746 O O . THR A 1 97 ? -2.671 -7.865 12.191 1.00 89.88 97 THR A O 1
ATOM 749 N N . MET A 1 98 ? -2.831 -6.449 13.923 1.00 92.12 98 MET A N 1
ATOM 750 C CA . MET A 1 98 ? -1.407 -6.123 13.940 1.00 92.12 98 MET A CA 1
ATOM 751 C C . MET A 1 98 ? -0.643 -7.037 14.900 1.00 92.12 98 MET A C 1
ATOM 753 O O . MET A 1 98 ? -1.059 -7.202 16.046 1.00 92.12 98 MET A O 1
ATOM 757 N N . PRO A 1 99 ? 0.512 -7.574 14.478 1.00 94.56 99 PRO A N 1
ATOM 758 C CA . PRO A 1 99 ? 1.375 -8.341 15.356 1.00 94.56 99 PRO A CA 1
ATOM 759 C C . PRO A 1 99 ? 1.962 -7.439 16.444 1.00 94.56 99 PRO A C 1
ATOM 761 O O . PRO A 1 99 ? 2.395 -6.309 16.188 1.00 94.56 99 PRO A O 1
ATOM 764 N N . THR A 1 100 ? 1.995 -7.953 17.668 1.00 94.94 100 THR A N 1
ATOM 765 C CA . THR A 1 100 ? 2.552 -7.254 18.833 1.00 94.94 100 THR A CA 1
ATOM 766 C C . THR A 1 100 ? 4.016 -7.617 19.072 1.00 94.94 100 THR A C 1
ATOM 768 O O . THR A 1 100 ? 4.777 -6.779 19.570 1.00 94.94 100 THR A O 1
ATOM 771 N N . ASP A 1 101 ? 4.436 -8.809 18.645 1.00 96.06 101 ASP A N 1
ATOM 772 C CA . ASP A 1 101 ? 5.800 -9.315 18.757 1.00 96.06 101 ASP A CA 1
ATOM 773 C C . ASP A 1 101 ? 6.704 -8.877 17.585 1.00 96.06 101 ASP A C 1
ATOM 775 O O . ASP A 1 101 ? 6.252 -8.481 16.507 1.00 96.06 101 ASP A O 1
ATOM 779 N N . GLU A 1 102 ? 8.019 -8.924 17.802 1.00 95.19 102 GLU A N 1
ATOM 780 C CA . GLU A 1 102 ? 9.009 -8.456 16.825 1.00 95.19 102 GLU A CA 1
ATOM 781 C C . GLU A 1 102 ? 9.100 -9.341 15.573 1.00 95.19 102 GLU A C 1
ATOM 783 O O . GLU A 1 102 ? 9.352 -8.827 14.477 1.00 95.19 102 GLU A O 1
ATOM 788 N N . ALA A 1 103 ? 8.874 -10.652 15.700 1.00 95.44 103 ALA A N 1
ATOM 789 C CA . ALA A 1 103 ? 8.925 -11.567 14.564 1.00 95.44 103 ALA A CA 1
ATOM 790 C C . ALA A 1 103 ? 7.746 -11.308 13.617 1.00 95.44 103 ALA A C 1
ATOM 792 O O . ALA A 1 103 ? 7.955 -11.095 12.418 1.00 95.44 103 ALA A O 1
ATOM 793 N N . GLY A 1 104 ? 6.536 -11.196 14.166 1.00 94.44 104 GLY A N 1
ATOM 794 C CA . GLY A 1 104 ? 5.335 -10.828 13.433 1.00 94.44 104 GLY A CA 1
ATOM 795 C C . GLY A 1 104 ? 5.460 -9.449 12.787 1.00 94.44 104 GLY A C 1
ATOM 796 O O . GLY A 1 104 ? 5.146 -9.296 11.608 1.00 94.44 104 GLY A O 1
ATOM 797 N N . LYS A 1 105 ? 6.006 -8.439 13.481 1.00 93.81 105 LYS A N 1
ATOM 798 C CA . LYS A 1 105 ? 6.269 -7.115 12.872 1.00 93.81 105 LYS A CA 1
ATOM 799 C C . LYS A 1 105 ? 7.257 -7.190 11.710 1.00 93.81 105 LYS A C 1
ATOM 801 O O . LYS A 1 105 ? 7.070 -6.511 10.694 1.00 93.81 105 LYS A O 1
ATOM 806 N N . LYS A 1 106 ? 8.314 -7.998 11.833 1.00 93.19 106 LYS A N 1
ATOM 807 C CA . LYS A 1 106 ? 9.302 -8.196 10.764 1.00 93.19 106 LYS A CA 1
ATOM 808 C C . LYS A 1 106 ? 8.666 -8.867 9.547 1.00 93.19 106 LYS A C 1
ATOM 810 O O . LYS A 1 106 ? 8.890 -8.391 8.429 1.00 93.19 106 LYS A O 1
ATOM 815 N N . GLN A 1 107 ? 7.866 -9.909 9.768 1.00 93.12 107 GLN A N 1
ATOM 816 C CA . GLN A 1 107 ? 7.105 -10.595 8.725 1.00 93.12 107 GLN A CA 1
ATOM 817 C C . GLN A 1 107 ? 6.122 -9.636 8.050 1.00 93.12 107 GLN A C 1
ATOM 819 O O . GLN A 1 107 ? 6.171 -9.471 6.834 1.00 93.12 107 GLN A O 1
ATOM 824 N N . LEU A 1 108 ? 5.340 -8.892 8.832 1.00 92.75 108 LEU A N 1
ATOM 825 C CA . LEU A 1 108 ? 4.420 -7.879 8.323 1.00 92.75 108 LEU A CA 1
ATOM 826 C C . LEU A 1 108 ? 5.130 -6.847 7.441 1.00 92.75 108 LEU A C 1
ATOM 828 O O . LEU A 1 108 ? 4.626 -6.447 6.389 1.00 92.75 108 LEU A O 1
ATOM 832 N N . GLY A 1 109 ? 6.319 -6.404 7.856 1.00 91.50 109 GLY A N 1
ATOM 833 C CA . GLY A 1 109 ? 7.150 -5.505 7.065 1.00 91.50 109 GLY A CA 1
ATOM 834 C C . GLY A 1 109 ? 7.629 -6.135 5.755 1.00 91.50 109 GLY A C 1
ATOM 835 O O . GLY A 1 109 ? 7.706 -5.435 4.744 1.00 91.50 109 GLY A O 1
ATOM 836 N N . ALA A 1 110 ? 7.956 -7.429 5.752 1.00 91.88 110 ALA A N 1
ATOM 837 C CA . ALA A 1 110 ? 8.350 -8.162 4.550 1.00 91.88 110 ALA A CA 1
ATOM 838 C C . ALA A 1 110 ? 7.173 -8.311 3.576 1.00 91.88 110 ALA A C 1
ATOM 840 O O . ALA A 1 110 ? 7.295 -7.847 2.444 1.00 91.88 110 ALA A O 1
ATOM 841 N N . GLU A 1 111 ? 6.026 -8.804 4.045 1.00 91.88 111 GLU A N 1
ATOM 842 C CA . GLU A 1 111 ? 4.787 -8.942 3.261 1.00 91.88 111 GLU A CA 1
ATOM 843 C C . GLU A 1 111 ? 4.325 -7.598 2.689 1.00 91.88 111 GLU A C 1
ATOM 845 O O . GLU A 1 111 ? 3.900 -7.496 1.539 1.00 91.88 111 GLU A O 1
ATOM 850 N N . THR A 1 112 ? 4.458 -6.523 3.472 1.00 92.12 112 THR A N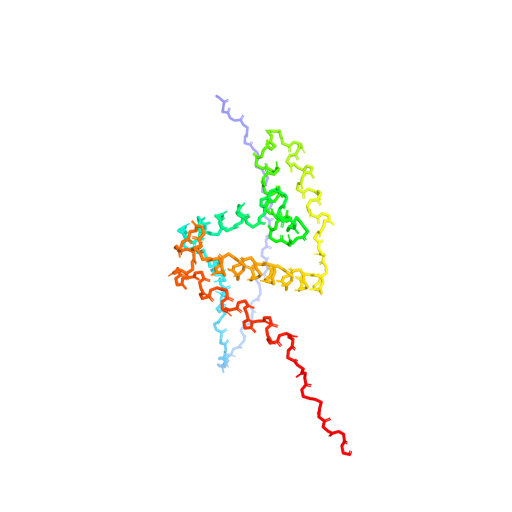 1
ATOM 851 C CA . THR A 1 112 ? 4.159 -5.169 2.996 1.00 92.12 112 THR A CA 1
ATOM 852 C C . THR A 1 112 ? 5.061 -4.807 1.818 1.00 92.12 112 THR A C 1
ATOM 854 O O . THR A 1 112 ? 4.565 -4.403 0.767 1.00 92.12 112 THR A O 1
ATOM 857 N N . ARG A 1 113 ? 6.385 -4.959 1.954 1.00 92.31 113 ARG A N 1
ATOM 858 C CA . ARG A 1 113 ? 7.332 -4.638 0.872 1.00 92.31 113 ARG A CA 1
ATOM 859 C C . ARG A 1 113 ? 7.099 -5.491 -0.370 1.00 92.31 113 ARG A C 1
ATOM 861 O O . ARG A 1 113 ? 7.140 -4.948 -1.471 1.00 92.31 113 ARG A O 1
ATOM 868 N N . GLU A 1 114 ? 6.848 -6.782 -0.189 1.00 93.06 114 GLU A N 1
ATOM 869 C CA . GLU A 1 114 ? 6.553 -7.718 -1.270 1.00 93.06 114 GLU A CA 1
ATOM 870 C C . GLU A 1 114 ? 5.273 -7.326 -2.011 1.00 93.06 114 GLU A C 1
ATOM 872 O O . GLU A 1 114 ? 5.309 -7.146 -3.226 1.00 93.06 114 GLU A O 1
ATOM 877 N N . GLY A 1 115 ? 4.176 -7.075 -1.292 1.00 93.81 115 GLY A N 1
ATOM 878 C CA . GLY A 1 115 ? 2.913 -6.655 -1.898 1.00 93.81 115 GLY A CA 1
ATOM 879 C C . GLY A 1 115 ? 3.036 -5.335 -2.666 1.00 93.81 115 GLY A C 1
ATOM 880 O O . GLY A 1 115 ? 2.550 -5.216 -3.790 1.00 93.81 115 GLY A O 1
ATOM 881 N N . PHE A 1 116 ? 3.746 -4.347 -2.112 1.00 93.25 116 PHE A N 1
ATOM 882 C CA . PHE A 1 116 ? 4.008 -3.080 -2.806 1.00 93.25 116 PHE A CA 1
ATOM 883 C C . PHE A 1 116 ? 4.880 -3.262 -4.058 1.00 93.25 116 PHE A C 1
ATOM 885 O O . PHE A 1 116 ? 4.667 -2.583 -5.063 1.00 93.25 116 PHE A O 1
ATOM 892 N N . LEU A 1 117 ? 5.847 -4.176 -4.015 1.00 94.06 117 LEU A N 1
ATOM 893 C CA . LEU A 1 117 ? 6.705 -4.499 -5.150 1.00 94.06 117 LEU A CA 1
ATOM 894 C C . LEU A 1 117 ? 5.955 -5.276 -6.241 1.00 94.06 117 LEU A C 1
ATOM 896 O O . LEU A 1 117 ? 6.126 -4.958 -7.417 1.00 94.06 117 LEU A O 1
ATOM 900 N N . LYS A 1 118 ? 5.097 -6.232 -5.865 1.00 94.81 118 LYS A N 1
ATOM 901 C CA . LYS A 1 118 ? 4.162 -6.921 -6.768 1.00 94.81 118 LYS A CA 1
ATOM 902 C C . LYS A 1 118 ? 3.280 -5.904 -7.488 1.00 94.81 118 LYS A C 1
ATOM 904 O O . LYS A 1 118 ? 3.272 -5.884 -8.713 1.00 94.81 118 LYS A O 1
ATOM 909 N N . MET A 1 119 ? 2.654 -4.993 -6.742 1.00 95.12 119 MET A N 1
ATOM 910 C CA . MET A 1 119 ? 1.830 -3.921 -7.302 1.00 95.12 119 MET A CA 1
ATOM 911 C C . MET A 1 119 ? 2.5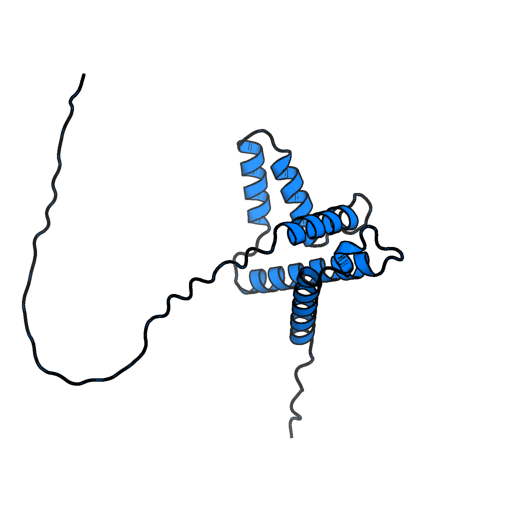91 -3.073 -8.328 1.00 95.12 119 MET A C 1
ATOM 913 O O . MET A 1 119 ? 2.099 -2.879 -9.437 1.00 95.12 119 MET A O 1
ATOM 917 N N . TYR A 1 120 ? 3.790 -2.588 -7.986 1.00 94.44 120 TYR A N 1
ATOM 918 C CA . TYR A 1 120 ? 4.589 -1.771 -8.906 1.00 94.44 120 TYR A CA 1
ATOM 919 C C . TYR A 1 120 ? 4.972 -2.538 -10.179 1.00 94.44 120 TYR A C 1
ATOM 921 O O . TYR A 1 120 ? 4.821 -2.014 -11.282 1.00 94.44 120 TYR A O 1
ATOM 929 N N . LYS A 1 121 ? 5.417 -3.796 -10.042 1.00 93.81 121 LYS A N 1
ATOM 930 C CA . LYS A 1 121 ? 5.765 -4.652 -11.186 1.00 93.81 121 LYS A CA 1
ATOM 931 C C . LYS A 1 121 ? 4.559 -4.899 -12.091 1.00 93.81 121 LYS A C 1
ATOM 933 O O . LYS A 1 121 ? 4.675 -4.699 -13.294 1.00 93.81 121 LYS A O 1
ATOM 938 N N . SER A 1 122 ? 3.410 -5.273 -11.527 1.00 94.12 122 SER A N 1
ATOM 939 C CA . SER A 1 122 ? 2.172 -5.490 -12.286 1.00 94.12 122 SER A CA 1
ATOM 940 C C . SER A 1 122 ? 1.708 -4.218 -12.994 1.00 94.12 122 SER A C 1
ATOM 942 O O . SER A 1 122 ? 1.333 -4.269 -14.161 1.00 94.12 122 SER A O 1
ATOM 944 N N . PHE A 1 123 ? 1.786 -3.067 -12.320 1.00 94.50 123 PHE A N 1
ATOM 945 C CA . PHE A 1 123 ? 1.396 -1.786 -12.901 1.00 94.50 123 PHE A CA 1
ATOM 946 C C . PHE A 1 123 ? 2.279 -1.414 -14.101 1.00 94.50 123 PHE A C 1
ATOM 948 O O . PHE A 1 123 ? 1.759 -1.040 -15.151 1.00 94.50 123 PHE A O 1
ATOM 955 N N . CYS A 1 124 ? 3.603 -1.548 -13.960 1.00 94.06 124 CYS A N 1
ATOM 956 C CA . CYS A 1 124 ? 4.570 -1.179 -14.997 1.00 94.06 124 CYS A CA 1
ATOM 957 C C . CYS A 1 124 ? 4.784 -2.238 -16.087 1.00 94.06 124 CYS A C 1
ATOM 959 O O . CYS A 1 124 ? 5.413 -1.932 -17.095 1.00 94.06 124 CYS A O 1
ATOM 961 N N . ALA A 1 125 ? 4.267 -3.457 -15.915 1.00 94.31 125 ALA A N 1
ATOM 962 C CA . ALA A 1 125 ? 4.259 -4.481 -16.960 1.00 94.31 125 ALA A CA 1
ATOM 963 C C . ALA A 1 125 ? 3.174 -4.244 -18.028 1.00 94.31 125 ALA A C 1
ATOM 965 O O . ALA A 1 125 ? 3.229 -4.834 -19.106 1.00 94.31 125 ALA A O 1
ATOM 966 N N . GLN A 1 126 ? 2.182 -3.392 -17.750 1.00 92.31 126 GLN A N 1
ATOM 967 C CA . GLN A 1 126 ? 1.148 -3.048 -18.724 1.00 92.31 126 GLN A CA 1
ATOM 968 C C . GLN A 1 126 ? 1.704 -2.196 -19.865 1.00 92.31 126 GLN A C 1
ATOM 970 O O . GLN A 1 126 ? 2.544 -1.325 -19.650 1.00 92.31 126 GLN A O 1
ATOM 975 N N . THR A 1 127 ? 1.195 -2.422 -21.080 1.00 90.12 127 THR A N 1
ATOM 976 C CA . THR A 1 127 ? 1.612 -1.694 -22.285 1.00 90.12 127 THR A CA 1
ATOM 977 C C . THR A 1 127 ? 0.391 -1.114 -23.015 1.00 90.12 127 THR A C 1
ATOM 979 O O . THR A 1 127 ? -0.352 -1.883 -23.622 1.00 90.12 127 THR A O 1
ATOM 982 N N . PRO A 1 128 ? 0.185 0.219 -22.994 1.00 83.88 128 PRO A N 1
ATOM 983 C CA . PRO A 1 128 ? 0.856 1.191 -22.125 1.00 83.88 128 PRO A CA 1
ATOM 984 C C . PRO A 1 128 ? 0.392 1.065 -20.659 1.00 83.88 128 PRO A C 1
ATOM 986 O O . PRO A 1 128 ? -0.728 0.616 -20.403 1.00 83.88 128 PRO A O 1
ATOM 989 N N . PRO A 1 129 ? 1.210 1.481 -19.676 1.00 87.56 129 PRO A N 1
ATOM 990 C CA . PRO A 1 129 ? 0.760 1.549 -18.292 1.00 87.56 129 PRO A CA 1
ATOM 991 C C . PRO A 1 129 ? -0.323 2.634 -18.126 1.00 87.56 129 PRO A C 1
ATOM 993 O O . PRO A 1 129 ? -0.234 3.675 -18.783 1.00 87.56 129 PRO A O 1
ATOM 996 N N . PRO A 1 130 ? -1.303 2.462 -17.212 1.00 89.56 130 PRO A N 1
ATOM 997 C CA . PRO A 1 130 ? -2.399 3.416 -17.010 1.00 89.56 130 PRO A CA 1
ATOM 998 C C . PRO A 1 130 ? -1.922 4.836 -16.699 1.00 89.56 130 PRO A C 1
ATOM 1000 O O . PRO A 1 130 ? -2.537 5.811 -17.120 1.00 89.56 130 PRO A O 1
ATOM 1003 N N . ASN A 1 131 ? -0.808 4.951 -15.968 1.00 91.50 131 ASN A N 1
ATOM 1004 C CA . ASN A 1 131 ? -0.073 6.199 -15.836 1.00 91.50 131 ASN A CA 1
ATOM 1005 C C . ASN A 1 131 ? 1.437 5.959 -16.024 1.00 91.50 131 ASN A C 1
ATOM 1007 O O . ASN A 1 131 ? 2.102 5.507 -15.087 1.00 91.50 131 ASN A O 1
ATOM 1011 N N . PRO A 1 132 ? 2.009 6.321 -17.185 1.00 91.38 132 PRO A N 1
ATOM 1012 C CA . PRO A 1 132 ? 3.440 6.177 -17.452 1.00 91.38 132 PRO A CA 1
ATOM 1013 C C . PRO A 1 132 ? 4.343 6.893 -16.441 1.00 91.38 132 PRO A C 1
ATOM 1015 O O . PRO A 1 132 ? 5.441 6.409 -16.165 1.00 91.38 132 PRO A O 1
ATOM 1018 N N . ALA A 1 133 ? 3.869 7.982 -15.821 1.00 92.56 133 ALA A N 1
ATOM 1019 C CA . ALA A 1 133 ? 4.645 8.745 -14.843 1.00 92.56 133 ALA A CA 1
ATOM 1020 C C . ALA A 1 133 ? 5.019 7.923 -13.599 1.00 92.56 133 ALA A C 1
ATOM 1022 O O . ALA A 1 133 ? 6.023 8.207 -12.956 1.00 92.56 133 ALA A O 1
ATOM 1023 N N . VAL A 1 134 ? 4.243 6.887 -13.264 1.00 91.25 134 VAL A N 1
ATOM 1024 C CA . VAL A 1 134 ? 4.568 5.963 -12.167 1.00 91.25 134 VAL A CA 1
ATOM 1025 C C . VAL A 1 134 ? 5.869 5.209 -12.453 1.00 91.25 134 VAL A C 1
ATOM 1027 O O . VAL A 1 134 ? 6.692 5.026 -11.557 1.00 91.25 134 VAL A O 1
ATOM 1030 N N . CYS A 1 135 ? 6.053 4.770 -13.697 1.00 91.62 135 CYS A N 1
ATOM 1031 C CA . CYS A 1 135 ? 7.172 3.920 -14.101 1.00 91.62 135 CYS A CA 1
ATOM 1032 C C . CYS A 1 135 ? 8.419 4.735 -14.467 1.00 91.62 135 CYS A C 1
ATOM 1034 O O . CYS A 1 135 ? 9.528 4.211 -14.390 1.00 91.62 135 CYS A O 1
ATOM 1036 N N . SER A 1 136 ? 8.250 6.017 -14.809 1.00 91.44 136 SER A N 1
ATOM 1037 C CA . SER A 1 136 ? 9.347 6.951 -15.080 1.00 91.44 136 SER A CA 1
ATOM 1038 C C . SER A 1 136 ? 9.758 7.818 -13.878 1.00 91.44 136 SER A C 1
ATOM 1040 O O . SER A 1 136 ? 10.716 8.578 -13.989 1.00 91.44 136 SER A O 1
ATO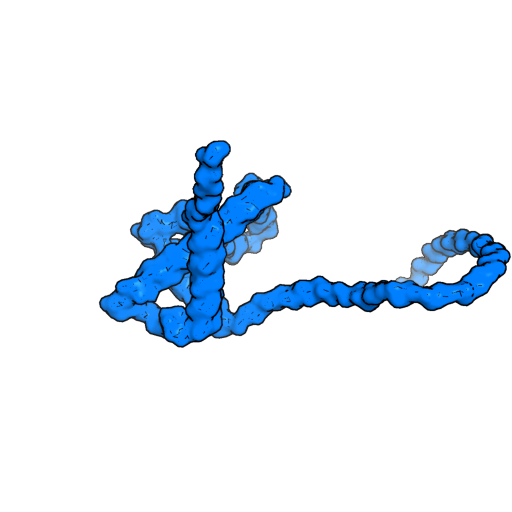M 1042 N N . ASP A 1 137 ? 9.052 7.763 -12.740 1.00 92.88 137 ASP A N 1
ATOM 1043 C CA . ASP A 1 137 ? 9.425 8.525 -11.539 1.00 92.88 137 ASP A CA 1
ATOM 1044 C C . ASP A 1 137 ? 10.627 7.887 -10.824 1.00 92.88 137 ASP A C 1
ATOM 1046 O O . ASP A 1 137 ? 10.544 6.819 -10.210 1.00 92.88 137 ASP A O 1
ATOM 1050 N N . GLU A 1 138 ? 11.758 8.589 -10.859 1.00 90.88 138 GLU A N 1
ATOM 1051 C CA . GLU A 1 138 ? 13.029 8.143 -10.278 1.00 90.88 138 GLU A CA 1
ATOM 1052 C C . GLU A 1 138 ? 12.957 7.900 -8.762 1.00 90.88 138 GLU A C 1
ATOM 1054 O O . GLU A 1 138 ? 13.651 7.031 -8.228 1.00 90.88 138 GLU A O 1
ATOM 1059 N N . SER A 1 139 ? 12.121 8.651 -8.037 1.00 89.00 139 SER A N 1
ATOM 1060 C CA . SER A 1 139 ? 11.997 8.486 -6.584 1.00 89.00 139 SER A CA 1
ATOM 1061 C C . SER A 1 139 ? 11.264 7.194 -6.236 1.00 89.00 139 SER A C 1
ATOM 1063 O O . SER A 1 139 ? 11.683 6.468 -5.332 1.00 89.00 139 SER A O 1
ATOM 1065 N N . LEU A 1 140 ? 10.184 6.884 -6.953 1.00 89.12 140 LEU A N 1
ATOM 1066 C CA . LEU A 1 140 ? 9.450 5.633 -6.817 1.00 89.12 140 LEU A CA 1
ATOM 1067 C C . LEU A 1 140 ? 10.308 4.452 -7.235 1.00 89.12 140 LEU A C 1
ATOM 1069 O O . LEU A 1 140 ? 10.419 3.498 -6.464 1.00 89.12 140 LEU A O 1
ATOM 1073 N N . LYS A 1 141 ? 10.971 4.548 -8.389 1.00 90.88 141 LYS A N 1
ATOM 1074 C CA . LYS A 1 141 ? 11.869 3.505 -8.883 1.00 90.88 141 LYS A CA 1
ATOM 1075 C C . LYS A 1 141 ? 12.921 3.129 -7.837 1.00 90.88 141 LYS A C 1
ATOM 1077 O O . LYS A 1 141 ? 12.994 1.965 -7.449 1.00 90.88 141 LYS A O 1
ATOM 1082 N N . LYS A 1 142 ? 13.620 4.111 -7.255 1.00 91.38 142 LYS A N 1
ATOM 1083 C CA . LYS A 1 142 ? 14.608 3.879 -6.180 1.00 91.38 142 LYS A CA 1
ATOM 1084 C C . LYS A 1 142 ? 14.015 3.196 -4.944 1.00 91.38 142 LYS A C 1
ATOM 1086 O O . LYS A 1 142 ? 14.675 2.373 -4.309 1.00 91.38 142 LYS A O 1
ATOM 1091 N N . VAL A 1 143 ? 12.776 3.527 -4.571 1.00 90.06 143 VAL A N 1
ATOM 1092 C CA . VAL A 1 143 ? 12.088 2.873 -3.445 1.00 90.06 143 VAL A CA 1
ATOM 1093 C C . VAL A 1 143 ? 11.806 1.404 -3.757 1.00 90.06 143 VAL A C 1
ATOM 1095 O O . VAL A 1 143 ? 12.102 0.542 -2.926 1.00 90.06 143 VAL A O 1
ATOM 1098 N N . PHE A 1 144 ? 11.279 1.103 -4.944 1.00 90.88 144 PHE A N 1
ATOM 1099 C CA . PHE A 1 144 ? 10.949 -0.269 -5.335 1.00 90.88 144 PHE A CA 1
ATOM 1100 C C . PHE A 1 144 ? 12.188 -1.121 -5.622 1.00 90.88 144 PHE A C 1
ATOM 1102 O O . PHE A 1 144 ? 12.206 -2.297 -5.263 1.00 90.88 144 PHE A O 1
ATOM 1109 N N . GLU A 1 145 ? 13.261 -0.536 -6.153 1.00 91.75 145 GLU A N 1
ATOM 1110 C CA . GLU A 1 145 ? 14.568 -1.193 -6.269 1.00 91.75 145 GLU A CA 1
ATOM 1111 C C . GLU A 1 145 ? 15.117 -1.582 -4.896 1.00 91.75 145 GLU A C 1
ATOM 1113 O O . GLU A 1 145 ? 15.540 -2.722 -4.700 1.00 91.75 145 GLU A O 1
ATOM 1118 N N . ARG A 1 146 ? 15.033 -0.684 -3.905 1.00 90.94 146 ARG A N 1
ATOM 1119 C CA . ARG A 1 146 ? 15.424 -1.005 -2.526 1.00 90.94 146 ARG A CA 1
ATOM 1120 C C . ARG A 1 146 ? 14.566 -2.130 -1.944 1.00 90.94 146 ARG A C 1
ATOM 1122 O O . ARG A 1 146 ? 15.091 -3.002 -1.253 1.00 90.94 146 ARG A O 1
ATOM 1129 N N . PHE A 1 147 ? 13.258 -2.130 -2.203 1.00 90.44 147 PHE A N 1
ATOM 1130 C CA . PHE A 1 147 ? 12.378 -3.222 -1.770 1.00 90.44 147 PHE A CA 1
ATOM 1131 C C . PHE A 1 147 ? 12.780 -4.548 -2.417 1.00 90.44 147 PHE A C 1
ATOM 1133 O O . PHE A 1 147 ? 12.855 -5.556 -1.717 1.00 90.44 147 PHE A O 1
ATOM 1140 N N . ASN A 1 148 ? 13.122 -4.531 -3.706 1.00 90.19 148 ASN A N 1
ATOM 1141 C CA . ASN A 1 148 ? 13.585 -5.708 -4.433 1.00 90.19 148 ASN A CA 1
ATOM 1142 C C . ASN A 1 148 ? 14.904 -6.248 -3.862 1.00 90.19 148 ASN A C 1
ATOM 1144 O O . ASN A 1 148 ? 15.011 -7.444 -3.616 1.00 90.19 148 ASN A O 1
ATOM 1148 N N . GLN A 1 149 ? 15.874 -5.372 -3.582 1.00 89.88 149 GLN A N 1
ATOM 1149 C CA . GLN A 1 149 ? 17.151 -5.754 -2.965 1.00 89.88 149 GLN A CA 1
ATOM 1150 C C . GLN A 1 149 ? 16.940 -6.397 -1.590 1.00 89.88 149 GLN A C 1
ATOM 1152 O O . GLN A 1 149 ? 17.485 -7.461 -1.316 1.00 89.88 149 GLN A O 1
ATOM 1157 N N . MET A 1 150 ? 16.105 -5.798 -0.733 1.00 85.88 150 MET A N 1
ATOM 1158 C CA . MET A 1 150 ? 15.796 -6.373 0.582 1.00 85.88 150 MET A CA 1
ATOM 1159 C C . MET A 1 150 ? 15.086 -7.728 0.470 1.00 85.88 150 MET A C 1
ATOM 1161 O O . MET A 1 150 ? 15.388 -8.635 1.242 1.00 85.88 150 MET A O 1
ATOM 1165 N N . HIS A 1 151 ? 14.168 -7.874 -0.489 1.00 84.25 151 HIS A N 1
ATOM 1166 C CA . HIS A 1 151 ? 13.475 -9.135 -0.749 1.00 84.25 151 HIS A CA 1
ATOM 1167 C C . HIS A 1 151 ? 14.442 -10.232 -1.220 1.00 84.25 151 HIS A C 1
ATOM 1169 O O . HIS A 1 151 ? 14.365 -11.368 -0.763 1.00 84.25 151 HIS A O 1
ATOM 1175 N N . GLN A 1 152 ? 15.387 -9.901 -2.101 1.00 84.12 152 GLN A N 1
ATOM 1176 C CA . GLN A 1 152 ? 16.395 -10.846 -2.589 1.00 84.12 152 GLN A CA 1
ATOM 1177 C C . GLN A 1 152 ? 17.382 -11.258 -1.493 1.00 84.12 152 GLN A C 1
ATOM 1179 O O . GLN A 1 152 ? 17.674 -12.441 -1.355 1.00 84.12 152 GLN A O 1
ATOM 1184 N N . SER A 1 153 ? 17.852 -10.314 -0.676 1.00 79.81 153 SER A N 1
ATOM 1185 C CA . SER A 1 153 ? 18.759 -10.610 0.440 1.00 79.81 153 SER A CA 1
ATOM 1186 C C . SER A 1 153 ? 18.122 -11.508 1.503 1.00 79.81 153 SER A C 1
ATOM 1188 O O . SER A 1 153 ? 18.827 -12.288 2.131 1.00 79.81 153 SER A O 1
ATOM 1190 N N . ALA A 1 154 ? 16.802 -11.423 1.696 1.00 73.44 154 ALA A N 1
ATOM 1191 C CA . ALA A 1 154 ? 16.069 -12.287 2.622 1.00 73.44 154 ALA A CA 1
ATOM 1192 C C . ALA A 1 154 ? 15.838 -13.711 2.082 1.00 73.44 154 ALA A C 1
ATOM 1194 O O . ALA A 1 154 ? 15.692 -14.634 2.874 1.00 73.44 154 ALA A O 1
ATOM 1195 N N . ASN A 1 155 ? 15.823 -13.883 0.756 1.00 66.44 155 ASN A N 1
ATOM 1196 C CA . ASN A 1 155 ? 15.571 -15.162 0.082 1.00 66.44 155 ASN A CA 1
ATOM 1197 C C . ASN A 1 155 ? 16.842 -15.809 -0.496 1.00 66.44 155 ASN A C 1
ATOM 1199 O O . ASN A 1 155 ? 16.763 -16.835 -1.170 1.00 66.44 155 ASN A O 1
ATOM 1203 N N . LYS A 1 156 ? 18.022 -15.216 -0.273 1.00 61.97 156 LYS A N 1
ATOM 1204 C CA . LYS A 1 156 ? 19.285 -15.807 -0.718 1.00 61.97 156 LYS A CA 1
ATOM 1205 C C . LYS A 1 156 ? 19.549 -17.071 0.115 1.00 61.97 156 LYS A C 1
ATOM 1207 O O . LYS A 1 156 ? 19.593 -16.959 1.341 1.00 61.97 156 LYS A O 1
ATOM 1212 N N . PRO A 1 157 ? 19.759 -18.247 -0.507 1.00 52.44 157 PRO A N 1
ATOM 1213 C CA . PRO A 1 157 ? 20.195 -19.425 0.228 1.00 52.44 157 PRO A CA 1
ATOM 1214 C C . PRO A 1 157 ? 21.502 -19.089 0.948 1.00 52.44 157 PRO A C 1
ATOM 1216 O O . PRO A 1 157 ? 22.445 -18.588 0.326 1.00 52.44 157 PRO A O 1
ATOM 1219 N N . SER A 1 158 ? 21.550 -19.327 2.259 1.00 47.75 158 SER A N 1
ATOM 1220 C CA . SER A 1 158 ? 22.811 -19.268 2.996 1.00 47.75 158 SER A CA 1
ATOM 1221 C C . SER A 1 158 ? 23.759 -20.291 2.362 1.00 47.75 158 SER A C 1
ATOM 1223 O O . SER A 1 158 ? 23.320 -21.422 2.134 1.00 47.75 158 SER A O 1
ATOM 1225 N N . PRO A 1 159 ? 25.016 -19.942 2.030 1.00 53.31 159 PRO A N 1
ATOM 1226 C CA . PRO A 1 159 ? 25.968 -20.940 1.573 1.00 53.31 159 PRO A CA 1
ATOM 1227 C C . PRO A 1 159 ? 26.120 -21.964 2.697 1.00 53.31 159 PRO A C 1
ATOM 1229 O O . PRO A 1 159 ? 26.603 -21.644 3.782 1.00 53.31 159 PRO A O 1
ATOM 1232 N N . ILE A 1 160 ? 25.630 -23.178 2.451 1.00 54.72 160 ILE A N 1
ATOM 1233 C CA . ILE A 1 160 ? 25.880 -24.332 3.305 1.00 54.72 160 ILE A CA 1
ATOM 1234 C C . ILE A 1 160 ? 27.397 -24.502 3.282 1.00 54.72 160 ILE A C 1
ATOM 1236 O O . ILE A 1 160 ? 27.968 -24.832 2.242 1.00 54.72 160 ILE A O 1
ATOM 1240 N N . ALA A 1 161 ? 28.056 -24.174 4.393 1.00 49.59 161 ALA A N 1
ATOM 1241 C CA . ALA A 1 161 ? 29.463 -24.486 4.560 1.00 49.59 161 ALA A CA 1
ATOM 1242 C C . ALA A 1 161 ? 29.612 -26.008 4.390 1.00 49.59 161 ALA A C 1
ATOM 1244 O O . ALA A 1 161 ? 28.849 -26.745 5.024 1.00 49.59 161 ALA A O 1
ATOM 1245 N N . PRO A 1 162 ? 30.519 -26.497 3.526 1.00 54.62 162 PRO A N 1
ATOM 1246 C CA . PRO A 1 162 ? 30.770 -27.923 3.444 1.00 54.62 162 PRO A CA 1
ATOM 1247 C C . PRO A 1 162 ? 31.287 -28.379 4.809 1.00 54.62 162 PRO A C 1
ATOM 1249 O O . PRO A 1 162 ? 32.305 -27.888 5.294 1.00 54.62 162 PRO A O 1
ATOM 1252 N N . VAL A 1 163 ? 30.537 -29.278 5.442 1.00 53.88 163 VAL A N 1
ATOM 1253 C CA . VAL A 1 163 ? 31.023 -30.056 6.578 1.00 53.88 163 VAL A CA 1
ATOM 1254 C C . VAL A 1 163 ? 32.074 -31.000 6.000 1.00 53.88 163 VAL A C 1
ATOM 1256 O O . VAL A 1 163 ? 31.735 -31.888 5.219 1.00 53.88 163 VAL A O 1
ATOM 1259 N N . LEU A 1 164 ? 33.339 -30.706 6.298 1.00 51.41 164 LEU A N 1
ATOM 1260 C CA . LEU A 1 164 ? 34.484 -31.593 6.095 1.00 51.41 164 LEU A CA 1
ATOM 1261 C C . LEU A 1 164 ? 34.560 -32.595 7.246 1.00 51.41 164 LEU A C 1
ATOM 1263 O O . LEU A 1 164 ? 34.336 -32.160 8.400 1.00 51.41 164 LEU A O 1
#

Foldseek 3Di:
DDDDDDDDDDDDDDDDDDDDDDDDDDDDDDPPPPPVPPPPPDPVLVVLLVVLLCVCLPPPNPCCVQLSNVVVVLVVQLVPDDDPVSNVVSVVVVVVPQDPDPVSVVVSVLSNLVSSLVSLCVQVVDVVRPDVCSVVPPSNVVSSVVSVVVNCVVPDPDPPDDDD

Radius of gyration: 26.69 Å; chains: 1; bounding box: 61×70×72 Å